Protein AF-A0A8U8B9Z5-F1 (afdb_monomer)

InterPro domains:
  IPR001190 SRCR domain [PF00530] (59-153)
  IPR001190 SRCR domain [PR00258] (55-71)
  IPR001190 SRCR domain [PR00258] (74-85)
  IPR001190 SRCR domain [PR00258] (89-99)
  IPR001190 SRCR domain [PR00258] (120-134)
  IPR001190 SRCR domain [PR00258] (143-155)
  IPR001190 SRCR domain [PS00420] (60-97)
  IPR001190 SRCR domain [PS50287] (55-155)
  IPR001190 SRCR domain [SM00202] (55-155)
  IPR036772 SRCR-like domain superfamily [G3DSA:3.10.250.10] (55-160)
  IPR036772 SRCR-like domain superfamily [SSF56487] (54-153)

pLDDT: mean 78.32, std 23.66, range [32.44, 98.88]

Sequence (169 aa):
MPTGCSPRDTHPRVHPTSPGIASCSQCCLGITPCTQCHPTPPGLTLGAQGLSGGLRLANGNGSCRGRVEVRLGGTWGTVCDDDWDFPDAQVVCRQLGCGTALAATVLGSFGYGSGPVLLDNVGCGGGEARLADCFHLGWGQHNCGHHEDAGVILTFNGSYQQMSPPREE

Foldseek 3Di:
DDDDDDDDDDDDDDDDDDPDDDDDPDDPDDDDDCPDDDDDDPPDCPDPPFAPWDWAAPQDPDGQWHFIWIDGRRDIAFEFQALFFQLLLLLSCQLSVFDHFPDKDWQCPSHFDDGAHFWYNFDHPNPDNHSVVTDTPGTRDDPDDRSGTIITHTHGPDPPPPCPDPDDD

Solvent-accessible surface area (backbone atoms only — not comparable to full-atom values): 10677 Å² total; per-residue (Å²): 135,82,80,88,84,84,86,89,81,90,89,76,93,80,82,88,90,79,98,70,87,83,79,83,87,72,85,79,84,80,93,73,83,90,85,73,86,79,81,77,80,95,80,78,88,70,67,101,75,73,80,76,67,42,78,51,57,41,74,33,98,56,87,40,25,17,22,40,33,42,31,57,90,89,44,62,18,32,28,36,31,51,72,52,36,59,40,42,27,36,14,48,20,59,59,70,63,30,52,46,56,76,38,48,38,49,63,14,75,40,52,63,72,88,58,53,58,37,42,17,51,42,51,42,90,45,78,48,78,39,67,88,71,32,50,50,73,39,83,56,41,71,91,76,58,45,64,29,23,18,26,35,38,40,38,74,59,71,69,94,80,78,77,77,74,83,80,85,129

Structure (mmCIF, N/CA/C/O backbone):
data_AF-A0A8U8B9Z5-F1
#
_entry.id   AF-A0A8U8B9Z5-F1
#
loop_
_atom_site.group_PDB
_atom_site.id
_atom_site.type_symbol
_atom_site.label_atom_id
_atom_site.label_alt_id
_atom_site.label_comp_id
_atom_site.label_asym_id
_atom_site.label_entity_id
_atom_site.label_seq_id
_atom_site.pdbx_PDB_ins_code
_atom_site.Cartn_x
_atom_site.Cartn_y
_atom_site.Cartn_z
_atom_site.occupancy
_atom_site.B_iso_or_equiv
_atom_site.auth_seq_id
_atom_site.auth_comp_id
_atom_site.auth_asym_id
_atom_site.auth_atom_id
_atom_site.pdbx_PDB_model_num
ATOM 1 N N . MET A 1 1 ? -19.454 42.926 -36.441 1.00 42.22 1 MET A N 1
ATOM 2 C CA . MET A 1 1 ? -20.814 42.464 -36.072 1.00 42.22 1 MET A CA 1
ATOM 3 C C . MET A 1 1 ? -21.106 41.248 -36.939 1.00 42.22 1 MET A C 1
ATOM 5 O O . MET A 1 1 ? -20.765 41.348 -38.112 1.00 42.22 1 MET A O 1
ATOM 9 N N . PRO A 1 2 ? -21.611 40.118 -36.412 1.00 42.94 2 PRO A N 1
ATOM 10 C CA . PRO A 1 2 ? -22.596 40.041 -35.327 1.00 42.94 2 PRO A CA 1
ATOM 11 C C . PRO A 1 2 ? -22.106 39.202 -34.108 1.00 42.94 2 PRO A C 1
ATOM 13 O O . PRO A 1 2 ? -21.219 38.368 -34.236 1.00 42.94 2 PRO A O 1
ATOM 16 N N . THR A 1 3 ? -22.396 39.671 -32.884 1.00 38.03 3 THR A N 1
ATOM 17 C CA . THR A 1 3 ? -23.283 39.035 -31.867 1.00 38.03 3 THR A CA 1
ATOM 18 C C . THR A 1 3 ? -22.730 37.704 -31.329 1.00 38.03 3 THR A C 1
ATOM 20 O O . THR A 1 3 ? -22.742 36.705 -32.028 1.00 38.03 3 THR A O 1
ATOM 23 N N . GLY A 1 4 ? -22.156 37.605 -30.129 1.00 37.06 4 GLY A N 1
ATOM 24 C CA . GLY A 1 4 ? -22.766 37.974 -28.855 1.00 37.06 4 GLY A CA 1
ATOM 25 C C . GLY A 1 4 ? -23.778 36.906 -28.431 1.00 37.06 4 GLY A C 1
ATOM 26 O O . GLY A 1 4 ? -24.864 36.889 -28.987 1.00 37.06 4 GLY A O 1
ATOM 27 N N . CYS A 1 5 ? -23.442 36.088 -27.428 1.00 32.44 5 CYS A N 1
ATOM 28 C CA . CYS A 1 5 ? -24.411 35.442 -26.538 1.00 32.44 5 CYS A CA 1
ATOM 29 C C . CYS A 1 5 ? -23.828 35.435 -25.116 1.00 32.44 5 CYS A C 1
ATOM 31 O O . CYS A 1 5 ? -22.938 34.655 -24.789 1.00 32.44 5 CYS A O 1
ATOM 33 N N . SER A 1 6 ? -24.316 36.376 -24.305 1.00 36.34 6 SER A N 1
ATOM 34 C CA . SER A 1 6 ? -24.294 36.329 -22.837 1.00 36.34 6 SER A CA 1
ATOM 35 C C . SER A 1 6 ? -25.570 35.580 -22.353 1.00 36.34 6 SER A C 1
ATOM 37 O O . SER A 1 6 ? -26.278 35.038 -23.201 1.00 36.34 6 SER A O 1
ATOM 39 N N . PRO A 1 7 ? -25.875 35.445 -21.047 1.00 54.34 7 PRO A N 1
ATOM 40 C CA . PRO A 1 7 ? -26.152 34.172 -20.387 1.00 54.34 7 PRO A CA 1
ATOM 41 C C . PRO A 1 7 ? -27.653 33.913 -20.133 1.00 54.34 7 PRO A C 1
ATOM 43 O O . PRO A 1 7 ? -28.459 34.837 -20.149 1.00 54.34 7 PRO A O 1
ATOM 46 N N . ARG A 1 8 ? -27.950 32.668 -19.718 1.00 48.19 8 ARG A N 1
ATOM 47 C CA . ARG A 1 8 ? -29.237 32.096 -19.251 1.00 48.19 8 ARG A CA 1
ATOM 48 C C . ARG A 1 8 ? -30.153 31.580 -20.364 1.00 48.19 8 ARG A C 1
ATOM 50 O O . ARG A 1 8 ? -30.743 32.359 -21.089 1.00 48.19 8 ARG A O 1
ATOM 57 N N . ASP A 1 9 ? -30.283 30.254 -20.440 1.00 39.06 9 ASP A N 1
ATOM 58 C CA . ASP A 1 9 ? -31.545 29.581 -20.113 1.00 39.06 9 ASP A CA 1
ATOM 59 C C . ASP A 1 9 ? -31.353 28.055 -19.970 1.00 39.06 9 ASP A C 1
ATOM 61 O O . ASP A 1 9 ? -30.924 27.351 -20.876 1.00 39.06 9 ASP A O 1
ATOM 65 N N . THR A 1 10 ? -31.601 27.597 -18.737 1.00 50.50 10 THR A N 1
ATOM 66 C CA . THR A 1 10 ? -32.225 26.327 -18.313 1.00 50.50 10 THR A CA 1
ATOM 67 C C . THR A 1 10 ? -31.948 25.020 -19.077 1.00 50.50 10 THR A C 1
ATOM 69 O O . THR A 1 10 ? -32.509 24.804 -20.144 1.00 50.50 10 THR A O 1
ATOM 72 N N . HIS A 1 11 ? -31.224 24.082 -18.438 1.00 38.69 11 HIS A N 1
ATOM 73 C CA . HIS A 1 11 ? -31.691 22.745 -17.974 1.00 38.69 11 HIS A CA 1
ATOM 74 C C . HIS A 1 11 ? -30.503 21.792 -17.678 1.00 38.69 11 HIS A C 1
ATOM 76 O O . HIS A 1 11 ? -29.452 21.951 -18.292 1.00 38.69 11 HIS A O 1
ATOM 82 N N . PRO A 1 12 ? -30.649 20.720 -16.864 1.00 38.72 12 PRO A N 1
ATOM 83 C CA . PRO A 1 12 ? -31.482 20.494 -15.680 1.00 38.72 12 PRO A CA 1
ATOM 84 C C . PRO A 1 12 ? -30.614 20.270 -14.412 1.00 38.72 12 PRO A C 1
ATOM 86 O O . PRO A 1 12 ? -29.407 20.048 -14.485 1.00 38.72 12 PRO A O 1
ATOM 89 N N . ARG A 1 13 ? -31.227 20.281 -13.218 1.00 47.28 13 ARG A N 1
ATOM 90 C CA . ARG A 1 13 ? -30.588 19.720 -12.012 1.00 47.28 13 ARG A CA 1
ATOM 91 C C . ARG A 1 13 ? -30.234 18.258 -12.282 1.00 47.28 13 ARG A C 1
ATOM 93 O O . ARG A 1 13 ? -31.142 17.454 -12.468 1.00 47.28 13 ARG A O 1
ATOM 100 N N . VAL A 1 14 ? -28.954 17.913 -12.205 1.00 48.09 14 VAL A N 1
ATOM 101 C CA . VAL A 1 14 ? -28.516 16.528 -12.018 1.00 48.09 14 VAL A CA 1
ATOM 102 C C . VAL A 1 14 ? -27.774 16.477 -10.689 1.00 48.09 14 VAL A C 1
ATOM 104 O O . VAL A 1 14 ? -26.653 16.959 -10.562 1.00 48.09 14 VAL A O 1
ATOM 107 N N . HIS A 1 15 ? -28.458 15.960 -9.673 1.00 35.91 15 HIS A N 1
ATOM 108 C CA . HIS A 1 15 ? -27.838 15.474 -8.444 1.00 35.91 15 HIS A CA 1
ATOM 109 C C . HIS A 1 15 ? -27.564 13.961 -8.584 1.00 35.91 15 HIS A C 1
ATOM 111 O O . HIS A 1 15 ? -28.106 13.326 -9.488 1.00 35.91 15 HIS A O 1
ATOM 117 N N . PRO A 1 16 ? -26.667 13.400 -7.759 1.00 53.66 16 PRO A N 1
ATOM 118 C CA . PRO A 1 16 ? -25.550 12.590 -8.231 1.00 53.66 16 PRO A CA 1
ATOM 119 C C . PRO A 1 16 ? -25.706 11.108 -7.887 1.00 53.66 16 PRO A C 1
ATOM 121 O O . PRO A 1 16 ? -26.022 10.794 -6.749 1.00 53.66 16 PRO A O 1
ATOM 124 N N . THR A 1 17 ? -25.361 10.201 -8.804 1.00 43.75 17 THR A N 1
ATOM 125 C CA . THR A 1 17 ? -25.003 8.808 -8.465 1.00 43.75 17 THR A CA 1
ATOM 126 C C . THR A 1 17 ? -24.185 8.162 -9.590 1.00 43.75 17 THR A C 1
ATOM 128 O O . THR A 1 17 ? -24.745 7.483 -10.448 1.00 43.75 17 THR A O 1
ATOM 131 N N . SER A 1 18 ? -22.867 8.381 -9.605 1.00 38.81 18 SER A N 1
ATOM 132 C CA . SER A 1 18 ? -21.848 7.359 -9.934 1.00 38.81 18 SER A CA 1
ATOM 133 C C . SER A 1 18 ? -20.479 8.006 -10.179 1.00 38.81 18 SER A C 1
ATOM 135 O O . SER A 1 18 ? -20.356 8.822 -11.092 1.00 38.81 18 SER A O 1
ATOM 137 N N . PRO A 1 19 ? -19.437 7.642 -9.411 1.00 44.84 19 PRO A N 1
ATOM 138 C CA . PRO A 1 19 ? -18.072 8.078 -9.659 1.00 44.84 19 PRO A CA 1
ATOM 139 C C . PRO A 1 19 ? -17.431 7.145 -10.693 1.00 44.84 19 PRO A C 1
ATOM 141 O O . PRO A 1 19 ? -16.818 6.138 -10.357 1.00 44.84 19 PRO A O 1
ATOM 144 N N . GLY A 1 20 ? -17.610 7.466 -11.971 1.00 41.44 20 GLY A N 1
ATOM 145 C CA . GLY A 1 20 ? -16.816 6.907 -13.061 1.00 41.44 20 GLY A CA 1
ATOM 146 C C . GLY A 1 20 ? -16.016 8.038 -13.681 1.00 41.44 20 GLY A C 1
ATOM 147 O O . GLY A 1 20 ? -16.574 8.863 -14.399 1.00 41.44 20 GLY A O 1
ATOM 148 N N . ILE A 1 21 ? -14.732 8.119 -13.346 1.00 49.38 21 ILE A N 1
ATOM 149 C CA . ILE A 1 21 ? -13.797 9.110 -13.880 1.00 49.38 21 ILE A CA 1
ATOM 150 C C . ILE A 1 21 ? -13.696 8.883 -15.393 1.00 49.38 21 ILE A C 1
ATOM 152 O O . ILE A 1 21 ? -13.144 7.882 -15.845 1.00 49.38 21 ILE A O 1
ATOM 156 N N . ALA A 1 22 ? -14.253 9.794 -16.189 1.00 40.97 22 ALA A N 1
ATOM 157 C CA . ALA A 1 22 ? -14.024 9.812 -17.625 1.00 40.97 22 ALA A CA 1
ATOM 158 C C . ALA A 1 22 ? -12.600 10.327 -17.879 1.00 40.97 22 ALA A C 1
ATOM 160 O O . ALA A 1 22 ? -12.338 11.521 -17.744 1.00 40.97 22 ALA A O 1
ATOM 161 N N . SER A 1 23 ? -11.673 9.435 -18.232 1.00 51.28 23 SER A N 1
ATOM 162 C CA . SER A 1 23 ? -10.394 9.843 -18.816 1.00 51.28 23 SER A CA 1
ATOM 163 C C . SER A 1 23 ? -10.606 10.110 -20.304 1.00 51.28 23 SER A C 1
ATOM 165 O O . SER A 1 23 ? -10.994 9.217 -21.057 1.00 51.28 23 SER A O 1
ATOM 167 N N . CYS A 1 24 ? -10.408 11.359 -20.718 1.00 45.03 24 CYS A N 1
ATOM 168 C CA . CYS A 1 24 ? -10.610 11.814 -22.089 1.00 45.03 24 CYS A CA 1
ATOM 169 C C . CYS A 1 24 ? -9.244 11.943 -22.775 1.00 45.03 24 CYS A C 1
ATOM 171 O O . CYS A 1 24 ? -8.708 13.042 -22.924 1.00 45.03 24 CYS A O 1
ATOM 173 N N . SER A 1 25 ? -8.644 10.815 -23.154 1.00 53.38 25 SER A N 1
ATOM 174 C CA . SER A 1 25 ? -7.406 10.839 -23.934 1.00 53.38 25 SER A CA 1
ATOM 175 C C . SER A 1 25 ? -7.732 10.992 -25.419 1.00 53.38 25 SER A C 1
ATOM 177 O O . SER A 1 25 ? -8.037 10.029 -26.114 1.00 53.38 25 SER A O 1
ATOM 179 N N . GLN A 1 26 ? -7.639 12.253 -25.851 1.00 47.72 26 GLN A N 1
ATOM 180 C CA . GLN A 1 26 ? -7.567 12.773 -27.221 1.00 47.72 26 GLN A CA 1
ATOM 181 C C . GLN A 1 26 ? -8.875 12.960 -28.007 1.00 47.72 26 GLN A C 1
ATOM 183 O O . GLN A 1 26 ? -9.352 12.100 -28.740 1.00 47.72 26 GLN A O 1
ATOM 188 N N . CYS A 1 27 ? -9.344 14.213 -27.989 1.00 49.00 27 CYS A N 1
ATOM 189 C CA . CYS A 1 27 ? -10.060 14.816 -29.108 1.00 49.00 27 CYS A CA 1
ATOM 190 C C . CYS A 1 27 ? -9.101 14.967 -30.303 1.00 49.00 27 CYS A C 1
ATOM 192 O O . CYS A 1 27 ? -8.109 15.695 -30.212 1.00 49.00 27 CYS A O 1
ATOM 194 N N . CYS A 1 28 ? -9.404 14.347 -31.443 1.00 43.44 28 CYS A N 1
ATOM 195 C CA . CYS A 1 28 ? -8.746 14.701 -32.698 1.00 43.44 28 CYS A CA 1
ATOM 196 C C . CYS A 1 28 ? -9.395 15.965 -33.286 1.00 43.44 28 CYS A C 1
ATOM 198 O O . CYS A 1 28 ? -10.578 15.982 -33.606 1.00 43.44 28 CYS A O 1
ATOM 200 N N . LEU A 1 29 ? -8.586 17.022 -33.374 1.00 49.69 29 LEU A N 1
ATOM 201 C CA . LEU A 1 29 ? -8.613 18.132 -34.332 1.00 49.69 29 LEU A CA 1
ATOM 202 C C . LEU A 1 29 ? -9.933 18.365 -35.096 1.00 49.69 29 LEU A C 1
ATOM 204 O O . LEU A 1 29 ? -10.116 17.883 -36.207 1.00 49.69 29 LEU A O 1
ATOM 208 N N . GLY A 1 30 ? -10.773 19.239 -34.537 1.00 51.25 30 GLY A N 1
ATOM 209 C CA . GLY A 1 30 ? -11.714 20.049 -35.307 1.00 51.25 30 GLY A CA 1
ATOM 210 C C . GLY A 1 30 ? -13.064 19.405 -35.654 1.00 51.25 30 GLY A C 1
ATOM 211 O O . GLY A 1 30 ? -13.168 18.483 -36.450 1.00 51.25 30 GLY A O 1
ATOM 212 N N . ILE A 1 31 ? -14.118 20.086 -35.196 1.00 52.84 31 ILE A N 1
ATOM 213 C CA . ILE A 1 31 ? -15.465 20.175 -35.796 1.00 52.84 31 ILE A CA 1
ATOM 214 C C . ILE A 1 31 ? -16.555 19.193 -35.290 1.00 52.84 31 ILE A C 1
ATOM 216 O O . ILE A 1 31 ? -17.719 19.427 -35.595 1.00 52.84 31 ILE A O 1
ATOM 220 N N . THR A 1 32 ? -16.299 18.214 -34.408 1.00 43.66 32 THR A N 1
ATOM 221 C CA . THR A 1 32 ? -17.404 17.367 -33.869 1.00 43.66 32 THR A CA 1
ATOM 222 C C . THR A 1 32 ? -17.429 17.317 -32.333 1.00 43.66 32 THR A C 1
ATOM 224 O O . THR A 1 32 ? -16.410 16.965 -31.741 1.00 43.66 32 THR A O 1
ATOM 227 N N . PRO A 1 33 ? -18.549 17.644 -31.649 1.00 49.41 33 PRO A N 1
ATOM 228 C CA . PRO A 1 33 ? -18.670 17.394 -30.214 1.00 49.41 33 PRO A CA 1
ATOM 229 C C . PRO A 1 33 ? -18.761 15.881 -29.965 1.00 49.41 33 PRO A C 1
ATOM 231 O O . PRO A 1 33 ? -19.543 15.195 -30.620 1.00 49.41 33 PRO A O 1
ATOM 234 N N . CYS A 1 34 ? -17.974 15.356 -29.020 1.00 54.25 34 CYS A N 1
ATOM 235 C CA . CYS A 1 34 ? -18.035 13.955 -28.595 1.00 54.25 34 CYS A CA 1
ATOM 236 C C . CYS A 1 34 ? -19.381 13.670 -27.908 1.00 54.25 34 CYS A C 1
ATOM 238 O O . CYS A 1 34 ? -19.496 13.761 -26.690 1.00 54.25 34 CYS A O 1
ATOM 240 N N . THR A 1 35 ? -20.419 13.354 -28.678 1.00 52.47 35 THR A N 1
ATOM 241 C CA . THR A 1 35 ? -21.741 12.970 -28.159 1.00 52.47 35 THR A CA 1
ATOM 242 C C . THR A 1 35 ? -21.927 11.460 -28.042 1.00 52.47 35 THR A C 1
ATOM 244 O O . THR A 1 35 ? -22.998 11.023 -27.626 1.00 52.47 35 THR A O 1
ATOM 247 N N . GLN A 1 36 ? -20.915 10.646 -28.367 1.00 49.75 36 GLN A N 1
ATOM 248 C CA . GLN A 1 36 ? -21.009 9.190 -28.249 1.00 49.75 36 GLN A CA 1
ATOM 249 C C . GLN A 1 36 ? -19.723 8.556 -27.712 1.00 49.75 36 GLN A C 1
ATOM 251 O O . GLN A 1 36 ? -18.667 8.609 -28.338 1.00 49.75 36 GLN A O 1
ATOM 256 N N . CYS A 1 37 ? -19.853 7.903 -26.557 1.00 44.22 37 CYS A N 1
ATOM 257 C CA . CYS A 1 37 ? -18.925 6.892 -26.070 1.00 44.22 37 CYS A CA 1
ATOM 258 C C . CYS A 1 37 ? -19.368 5.546 -26.658 1.00 44.22 37 CYS A C 1
ATOM 260 O O . CYS A 1 37 ? -20.500 5.122 -26.424 1.00 44.22 37 CYS A O 1
ATOM 262 N N . HIS A 1 38 ? -18.512 4.872 -27.424 1.00 43.44 38 HIS A N 1
ATOM 263 C CA . HIS A 1 38 ? -18.803 3.516 -27.890 1.00 43.44 38 HIS A CA 1
ATOM 264 C C . HIS A 1 38 ? -18.442 2.500 -26.793 1.00 43.44 38 HIS A C 1
ATOM 266 O O . HIS A 1 38 ? -17.345 2.588 -26.239 1.00 43.44 38 HIS A O 1
ATOM 272 N N . PRO A 1 39 ? -19.307 1.517 -26.481 1.00 46.31 39 PRO A N 1
ATOM 273 C CA . PRO A 1 39 ? -18.896 0.370 -25.686 1.00 46.31 39 PRO A CA 1
ATOM 274 C C . PRO A 1 39 ? -17.891 -0.474 -26.483 1.00 46.31 39 PRO A C 1
ATOM 276 O O . PRO A 1 39 ? -18.053 -0.697 -27.684 1.00 46.31 39 PRO A O 1
ATOM 279 N N . THR A 1 40 ? -16.843 -0.941 -25.809 1.00 51.94 40 THR A N 1
ATOM 280 C CA . THR A 1 40 ? -15.903 -1.934 -26.339 1.00 51.94 40 THR A CA 1
ATOM 281 C C . THR A 1 40 ? -16.644 -3.215 -26.761 1.00 51.94 40 THR A C 1
ATOM 283 O O . THR A 1 40 ? -17.639 -3.585 -26.132 1.00 51.94 40 THR A O 1
ATOM 286 N N . PRO A 1 41 ? -16.201 -3.910 -27.827 1.00 46.28 41 PRO A N 1
ATOM 287 C CA . PRO A 1 41 ? -16.873 -5.116 -28.302 1.00 46.28 41 PRO A CA 1
ATOM 288 C C . PRO A 1 41 ? -16.819 -6.237 -27.244 1.00 46.28 41 PRO A C 1
ATOM 290 O O . PRO A 1 41 ? -15.764 -6.459 -26.643 1.00 46.28 41 PRO A O 1
ATOM 293 N N . PRO A 1 42 ? -17.918 -6.982 -27.015 1.00 57.81 42 PRO A N 1
ATOM 294 C CA . PRO A 1 42 ? -17.916 -8.127 -26.116 1.00 57.81 42 PRO A CA 1
ATOM 295 C C . PRO A 1 42 ? -17.217 -9.296 -26.814 1.00 57.81 42 PRO A C 1
ATOM 297 O O . PRO A 1 42 ? -17.789 -9.962 -27.673 1.00 57.81 42 PRO A O 1
ATOM 300 N N . GLY A 1 43 ? -15.954 -9.530 -26.473 1.00 52.72 43 GLY A N 1
ATOM 301 C CA . GLY A 1 43 ? -15.169 -10.562 -27.138 1.00 52.72 43 GLY A CA 1
ATOM 302 C C . GLY A 1 43 ? -13.851 -10.843 -26.446 1.00 52.72 43 GLY A C 1
ATOM 303 O O . GLY A 1 43 ? -12.811 -10.518 -26.997 1.00 52.72 43 GLY A O 1
ATOM 304 N N . LEU A 1 44 ? -13.933 -11.403 -25.235 1.00 47.00 44 LEU A N 1
ATOM 305 C CA . LEU A 1 44 ? -13.070 -12.451 -24.666 1.00 47.00 44 LEU A CA 1
ATOM 306 C C . LEU A 1 44 ? -13.550 -12.701 -23.226 1.00 47.00 44 LEU A C 1
ATOM 308 O O . LEU A 1 44 ? -12.986 -12.213 -22.251 1.00 47.00 44 LEU A O 1
ATOM 312 N N . THR A 1 45 ? -14.645 -13.449 -23.082 1.00 45.84 45 THR A N 1
ATOM 313 C CA . THR A 1 45 ? -15.052 -14.020 -21.793 1.00 45.84 45 THR A CA 1
ATOM 314 C C . THR A 1 45 ? -14.117 -15.176 -21.446 1.00 45.84 45 THR A C 1
ATOM 316 O O . THR A 1 45 ? -14.448 -16.342 -21.656 1.00 45.84 45 THR A O 1
ATOM 319 N N . LEU A 1 46 ? -12.941 -14.852 -20.911 1.00 52.31 46 LEU A N 1
ATOM 320 C CA . LEU A 1 46 ? -12.293 -15.725 -19.939 1.00 52.31 46 LEU A CA 1
ATOM 321 C C . LEU A 1 46 ? -13.040 -15.484 -18.621 1.00 52.31 46 LEU A C 1
ATOM 323 O O . LEU A 1 46 ? -13.243 -14.333 -18.242 1.00 52.31 46 LEU A O 1
ATOM 327 N N . GLY A 1 47 ? -13.558 -16.544 -17.999 1.00 40.75 47 GLY A N 1
ATOM 328 C CA . GLY A 1 47 ? -14.495 -16.459 -16.878 1.00 40.75 47 GLY A CA 1
ATOM 329 C C . GLY A 1 47 ? -14.117 -15.405 -15.831 1.00 40.75 47 GLY A C 1
ATOM 330 O O . GLY A 1 47 ? -12.956 -15.269 -15.453 1.00 40.75 47 GLY A O 1
ATOM 331 N N . ALA A 1 48 ? -15.123 -14.680 -15.340 1.00 49.88 48 ALA A N 1
ATOM 332 C CA . ALA A 1 48 ? -15.039 -13.675 -14.280 1.00 49.88 48 ALA A CA 1
ATOM 333 C C . ALA A 1 48 ? -14.702 -14.267 -12.888 1.00 49.88 48 ALA A C 1
ATOM 335 O O . ALA A 1 48 ? -15.271 -13.880 -11.871 1.00 49.88 48 ALA A O 1
ATOM 336 N N . GLN A 1 49 ? -13.764 -15.212 -12.842 1.00 51.19 49 GLN A N 1
ATOM 337 C CA . GLN A 1 49 ? -13.087 -15.722 -11.659 1.00 51.19 49 GLN A CA 1
ATOM 338 C C . GLN A 1 49 ? -11.613 -15.931 -12.036 1.00 51.19 49 GLN A C 1
ATOM 340 O O . GLN A 1 49 ? -11.251 -16.991 -12.537 1.00 51.19 49 GLN A O 1
ATOM 345 N N . GLY A 1 50 ? -10.754 -14.917 -11.859 1.00 49.91 50 GLY A N 1
ATOM 346 C CA . GLY A 1 50 ? -9.334 -15.116 -12.186 1.00 49.91 50 GLY A CA 1
ATOM 347 C C . GLY A 1 50 ? -8.337 -13.964 -12.045 1.00 49.91 50 GLY A C 1
ATOM 348 O O . GLY A 1 50 ? -7.150 -14.254 -12.007 1.00 49.91 50 GLY A O 1
ATOM 349 N N . LEU A 1 51 ? -8.751 -12.695 -11.928 1.00 53.47 51 LEU A N 1
ATOM 350 C CA . LEU A 1 51 ? -7.823 -11.555 -11.750 1.00 53.47 51 LEU A CA 1
ATOM 351 C C . LEU A 1 51 ? -8.303 -10.546 -10.693 1.00 53.47 51 LEU A C 1
ATOM 353 O O . LEU A 1 51 ? -8.004 -9.357 -10.753 1.00 53.47 51 LEU A O 1
ATOM 357 N N . SER A 1 52 ? -9.069 -11.003 -9.704 1.00 55.34 52 SER A N 1
ATOM 358 C CA . SER A 1 52 ? -9.333 -10.201 -8.510 1.00 55.34 52 SER A CA 1
ATOM 359 C C . SER A 1 52 ? -8.049 -10.173 -7.684 1.00 55.34 52 SER A C 1
ATOM 361 O O . SER A 1 52 ? -7.786 -11.115 -6.935 1.00 55.34 52 SER A O 1
ATOM 363 N N . GLY A 1 53 ? -7.225 -9.140 -7.875 1.00 70.12 53 GLY A N 1
ATOM 364 C CA . GLY A 1 53 ? -6.052 -8.892 -7.041 1.00 70.12 53 GLY A CA 1
ATOM 365 C C . GLY A 1 53 ? -6.466 -8.900 -5.571 1.00 70.12 53 GLY A C 1
ATOM 366 O O . GLY A 1 53 ? -7.255 -8.061 -5.137 1.00 70.12 53 GLY A O 1
ATOM 367 N N . GLY A 1 54 ? -6.025 -9.919 -4.838 1.00 92.19 54 GLY A N 1
ATOM 368 C CA . GLY A 1 54 ? -6.326 -10.080 -3.418 1.00 92.19 54 GLY A CA 1
ATOM 369 C C . GLY A 1 54 ? -5.390 -9.224 -2.577 1.00 92.19 54 GLY A C 1
ATOM 370 O O . GLY A 1 54 ? -4.261 -8.982 -2.990 1.00 92.19 54 GLY A O 1
ATOM 371 N N . LEU A 1 55 ? -5.846 -8.802 -1.401 1.00 96.62 55 LEU A N 1
ATOM 372 C CA . LEU A 1 55 ? -5.041 -8.106 -0.400 1.00 96.62 55 LEU A CA 1
ATOM 373 C C . LEU A 1 55 ? -5.285 -8.777 0.952 1.00 96.62 55 LEU A C 1
ATOM 375 O O . LEU A 1 55 ? -6.436 -9.057 1.296 1.00 96.62 55 LEU A O 1
ATOM 379 N N . ARG A 1 56 ? -4.221 -9.054 1.708 1.00 97.06 56 ARG A N 1
ATOM 380 C CA . ARG A 1 56 ? -4.314 -9.557 3.084 1.00 97.06 56 ARG A CA 1
ATOM 381 C C . ARG A 1 56 ? -3.194 -8.998 3.950 1.00 97.06 56 ARG A C 1
ATOM 383 O O . ARG A 1 56 ? -2.167 -8.568 3.433 1.00 97.06 56 ARG A O 1
ATOM 390 N N . LEU A 1 57 ? -3.392 -9.077 5.264 1.00 98.00 57 LEU A N 1
ATOM 391 C CA . LEU A 1 57 ? -2.356 -8.800 6.253 1.00 98.00 57 LEU A CA 1
ATOM 392 C C . LEU A 1 57 ? -1.892 -10.107 6.893 1.00 98.00 57 LEU A C 1
ATOM 394 O O . LEU A 1 57 ? -2.715 -10.910 7.336 1.00 98.00 57 LEU A O 1
ATOM 398 N N . ALA A 1 58 ? -0.581 -10.320 6.928 1.00 97.88 58 ALA A N 1
ATOM 399 C CA . ALA A 1 58 ? 0.042 -11.495 7.526 1.00 97.88 58 ALA A CA 1
ATOM 400 C C . ALA A 1 58 ? 0.814 -11.130 8.802 1.00 97.88 58 ALA A C 1
ATOM 402 O O . ALA A 1 58 ? 1.297 -10.008 8.955 1.00 97.88 58 ALA A O 1
ATOM 403 N N . ASN A 1 59 ? 0.948 -12.096 9.716 1.00 95.81 59 ASN A N 1
ATOM 404 C CA . ASN A 1 59 ? 1.761 -12.000 10.937 1.00 95.81 59 ASN A CA 1
ATOM 405 C C . ASN A 1 59 ? 1.434 -10.808 11.862 1.00 95.81 59 ASN A C 1
ATOM 407 O O . ASN A 1 59 ? 2.259 -10.378 12.669 1.00 95.81 59 ASN A O 1
ATOM 411 N N . GLY A 1 60 ? 0.216 -10.278 11.775 1.00 91.00 60 GLY A N 1
ATOM 412 C CA . GLY A 1 60 ? -0.310 -9.319 12.733 1.00 91.00 60 GLY A CA 1
ATOM 413 C C . GLY A 1 60 ? -1.040 -9.988 13.890 1.00 91.00 60 GLY A C 1
ATOM 414 O O . GLY A 1 60 ? -1.605 -11.071 13.761 1.00 91.00 60 GLY A O 1
ATOM 415 N N . ASN A 1 61 ? -1.080 -9.297 15.028 1.00 87.25 61 ASN A N 1
ATOM 416 C CA . ASN A 1 61 ? -1.979 -9.666 16.122 1.00 87.25 61 ASN A CA 1
ATOM 417 C C . ASN A 1 61 ? -3.376 -9.077 15.847 1.00 87.25 61 ASN A C 1
ATOM 419 O O . ASN A 1 61 ? -3.679 -7.985 16.328 1.00 87.25 61 ASN A O 1
ATOM 423 N N . GLY A 1 62 ? -4.168 -9.749 15.006 1.00 85.38 62 GLY A N 1
ATOM 424 C CA . GLY A 1 62 ? -5.503 -9.321 14.560 1.00 85.38 62 GLY A CA 1
ATOM 425 C C . GLY A 1 62 ? -5.594 -9.028 13.055 1.00 85.38 62 GLY A C 1
ATOM 426 O O . GLY A 1 62 ? -4.605 -9.125 12.337 1.00 85.38 62 GLY A O 1
ATOM 427 N N . SER A 1 63 ? -6.790 -8.675 12.568 1.00 88.56 63 SER A N 1
ATOM 428 C CA . SER A 1 63 ? -7.081 -8.521 11.129 1.00 88.56 63 SER A CA 1
ATOM 429 C C . SER A 1 63 ? -6.681 -7.176 10.504 1.00 88.56 63 SER A C 1
ATOM 431 O O . SER A 1 63 ? -6.587 -7.097 9.285 1.00 88.56 63 SER A O 1
ATOM 433 N N . CYS A 1 64 ? -6.434 -6.133 11.306 1.00 96.38 64 CYS A N 1
ATOM 434 C CA . CYS A 1 64 ? -6.149 -4.765 10.840 1.00 96.38 64 CYS A CA 1
ATOM 435 C C . CYS A 1 64 ? -4.705 -4.314 11.134 1.00 96.38 64 CYS A C 1
ATOM 437 O O . CYS A 1 64 ? -4.422 -3.133 11.321 1.00 96.38 64 CYS A O 1
ATOM 439 N N . ARG A 1 65 ? -3.771 -5.263 11.207 1.00 97.19 65 ARG A N 1
ATOM 440 C CA . ARG A 1 65 ? -2.335 -5.018 11.380 1.00 97.19 65 ARG A CA 1
ATOM 441 C C . ARG A 1 65 ? -1.565 -6.153 10.714 1.00 97.19 65 ARG A C 1
ATOM 443 O O . ARG A 1 65 ? -2.024 -7.286 10.796 1.00 97.19 65 ARG A O 1
ATOM 450 N N . GLY A 1 66 ? -0.409 -5.888 10.113 1.00 98.44 66 GLY A N 1
ATOM 451 C CA . GLY A 1 66 ? 0.464 -6.946 9.594 1.00 98.44 66 GLY A CA 1
ATOM 452 C C . GLY A 1 66 ? 1.277 -6.543 8.368 1.00 98.44 66 GLY A C 1
ATOM 453 O O . GLY A 1 66 ? 1.154 -5.423 7.874 1.00 98.44 66 GLY A O 1
ATOM 454 N N . ARG A 1 67 ? 2.089 -7.486 7.876 1.00 98.69 67 ARG A N 1
ATOM 455 C CA . ARG A 1 67 ? 2.780 -7.393 6.581 1.00 98.69 67 ARG A CA 1
ATOM 456 C C . ARG A 1 67 ? 1.746 -7.381 5.464 1.00 98.69 67 ARG A C 1
ATOM 458 O O . ARG A 1 67 ? 0.813 -8.187 5.500 1.00 98.69 67 ARG A O 1
ATOM 465 N N . VAL A 1 68 ? 1.917 -6.497 4.490 1.00 98.62 68 VAL A N 1
ATOM 466 C CA . VAL A 1 68 ? 1.020 -6.398 3.340 1.00 98.62 68 VAL A CA 1
ATOM 467 C C . VAL A 1 68 ? 1.389 -7.467 2.318 1.00 98.62 68 VAL A C 1
ATOM 469 O O . VAL A 1 68 ? 2.535 -7.571 1.890 1.00 98.62 68 VAL A O 1
ATOM 472 N N . GLU A 1 69 ? 0.402 -8.265 1.915 1.00 98.56 69 GLU A N 1
ATOM 473 C CA . GLU A 1 69 ? 0.557 -9.235 0.834 1.00 98.56 69 GLU A CA 1
ATOM 474 C C . GLU A 1 69 ? -0.541 -9.046 -0.213 1.00 98.56 69 GLU A C 1
ATOM 476 O O . GLU A 1 69 ? -1.728 -8.928 0.116 1.00 98.56 69 GLU A O 1
ATOM 481 N N . VAL A 1 70 ? -0.141 -9.062 -1.484 1.00 97.88 70 VAL A N 1
ATOM 482 C CA . VAL A 1 70 ? -1.030 -8.967 -2.647 1.00 97.88 70 VAL A CA 1
ATOM 483 C C . VAL A 1 70 ? -1.058 -10.284 -3.415 1.00 97.88 70 VAL A C 1
ATOM 485 O O . VAL A 1 70 ? -0.121 -11.082 -3.348 1.00 97.88 70 VAL A O 1
ATOM 488 N N . ARG A 1 71 ? -2.153 -10.544 -4.137 1.00 95.94 71 ARG A N 1
ATOM 489 C CA . ARG A 1 71 ? -2.323 -11.776 -4.918 1.00 95.94 71 ARG A CA 1
ATOM 490 C C . ARG A 1 71 ? -2.348 -11.501 -6.416 1.00 95.94 71 ARG A C 1
ATOM 492 O O . ARG A 1 71 ? -3.273 -10.849 -6.891 1.00 95.94 71 ARG A O 1
ATOM 499 N N . LEU A 1 72 ? -1.418 -12.100 -7.159 1.00 93.56 72 LEU A N 1
ATOM 500 C CA . LEU A 1 72 ? -1.362 -12.067 -8.623 1.00 93.56 72 LEU A CA 1
ATOM 501 C C . LEU A 1 72 ? -1.366 -13.495 -9.177 1.00 93.56 72 LEU A C 1
ATOM 503 O O . LEU A 1 72 ? -0.588 -14.338 -8.738 1.00 93.56 72 LEU A O 1
ATOM 507 N N . GLY A 1 73 ? -2.259 -13.792 -10.126 1.00 90.44 73 GLY A N 1
ATOM 508 C CA . GLY A 1 73 ? -2.272 -15.093 -10.814 1.00 90.44 73 GLY A CA 1
ATOM 509 C C . GLY A 1 73 ? -2.427 -16.308 -9.888 1.00 90.44 73 GLY A C 1
ATOM 510 O O . GLY A 1 73 ? -1.980 -17.399 -10.213 1.00 90.44 73 GLY A O 1
ATOM 511 N N . GLY A 1 74 ? -3.029 -16.123 -8.712 1.00 91.25 74 GLY A N 1
ATOM 512 C CA . GLY A 1 74 ? -3.193 -17.181 -7.717 1.00 91.25 74 GLY A CA 1
ATOM 513 C C . GLY A 1 74 ? -2.127 -17.216 -6.616 1.00 91.25 74 GLY A C 1
ATOM 514 O O . GLY A 1 74 ? -2.390 -17.798 -5.558 1.00 91.25 74 GLY A O 1
ATOM 515 N N . THR A 1 75 ? -1.001 -16.537 -6.821 1.00 94.88 75 THR A N 1
ATOM 516 C CA . THR A 1 75 ? 0.166 -16.511 -5.932 1.00 94.88 75 THR A CA 1
ATOM 517 C C . THR A 1 75 ? 0.129 -15.290 -5.022 1.00 94.88 75 THR A C 1
ATOM 519 O O . THR A 1 75 ? -0.172 -14.190 -5.478 1.00 94.88 75 THR A O 1
ATOM 522 N N . TRP A 1 76 ? 0.423 -15.490 -3.737 1.00 97.69 76 TRP A N 1
ATOM 523 C CA . TRP A 1 76 ? 0.620 -14.403 -2.776 1.00 97.69 76 TRP A CA 1
ATOM 524 C C . TRP A 1 76 ? 2.079 -13.965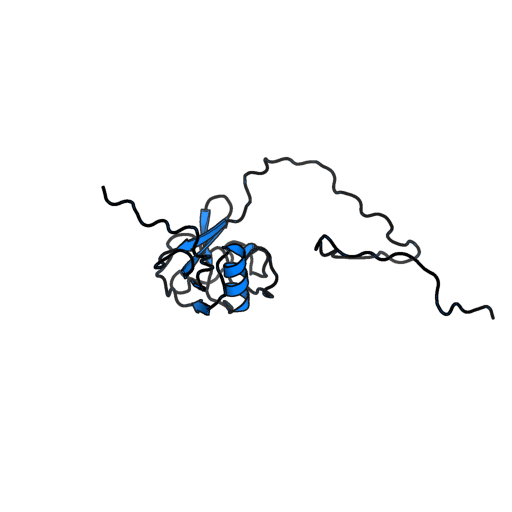 -2.774 1.00 97.69 76 TRP A C 1
ATOM 526 O O . TRP A 1 76 ? 2.969 -14.814 -2.800 1.00 97.69 76 TRP A O 1
ATOM 536 N N . GLY A 1 77 ? 2.303 -12.662 -2.700 1.00 98.19 77 GLY A N 1
ATOM 537 C CA . GLY A 1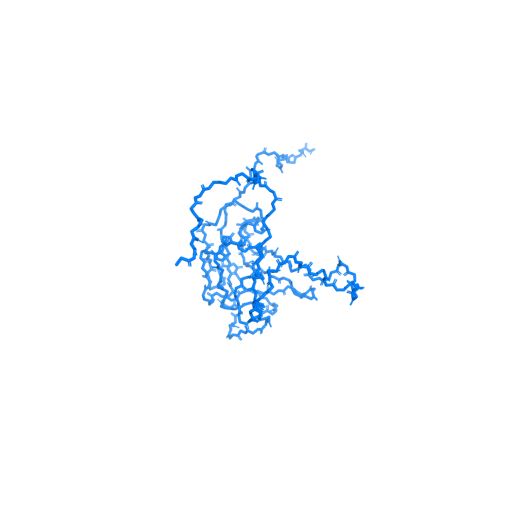 77 ? 3.627 -12.075 -2.560 1.00 98.19 77 GLY A CA 1
ATOM 538 C C . GLY A 1 77 ? 3.586 -10.773 -1.775 1.00 98.19 77 GLY A C 1
ATOM 539 O O . GLY A 1 77 ? 2.506 -10.258 -1.476 1.00 98.19 77 GLY A O 1
ATOM 540 N N . THR A 1 78 ? 4.761 -10.286 -1.402 1.00 98.75 78 THR A N 1
ATOM 541 C CA . THR A 1 78 ? 4.930 -9.121 -0.529 1.00 98.75 78 THR A CA 1
ATOM 542 C C . THR A 1 78 ? 5.048 -7.826 -1.328 1.00 98.75 78 THR A C 1
ATOM 544 O O . THR A 1 78 ? 5.048 -7.832 -2.562 1.00 98.75 78 THR A O 1
ATOM 547 N N . VAL A 1 79 ? 5.082 -6.711 -0.609 1.00 98.81 79 VAL A N 1
ATOM 548 C CA . VAL A 1 79 ? 5.279 -5.359 -1.139 1.00 98.81 79 VAL A CA 1
ATOM 549 C C . VAL A 1 79 ? 6.579 -4.833 -0.540 1.00 98.81 79 VAL A C 1
ATOM 551 O O . VAL A 1 79 ? 6.777 -5.020 0.661 1.00 98.81 79 VAL A O 1
ATOM 554 N N . CYS A 1 80 ? 7.456 -4.244 -1.349 1.00 98.81 80 CYS A N 1
ATOM 555 C CA . CYS A 1 80 ? 8.658 -3.581 -0.847 1.00 98.81 80 CYS A CA 1
ATOM 556 C C . CYS A 1 80 ? 8.313 -2.263 -0.137 1.00 98.81 80 CYS A C 1
ATOM 558 O O . CYS A 1 80 ? 7.280 -1.656 -0.422 1.00 98.81 80 CYS A O 1
ATOM 560 N N . ASP A 1 81 ? 9.152 -1.852 0.810 1.00 98.62 81 ASP A N 1
ATOM 561 C CA . ASP A 1 81 ? 9.005 -0.624 1.578 1.00 98.62 81 ASP A CA 1
ATOM 562 C C . ASP A 1 81 ? 9.639 0.628 0.943 1.00 98.62 81 ASP A C 1
ATOM 564 O O . ASP A 1 81 ? 9.468 1.726 1.481 1.00 98.62 81 ASP A O 1
ATOM 568 N N . ASP A 1 82 ? 10.288 0.496 -0.217 1.00 98.62 82 ASP A N 1
ATOM 569 C CA . ASP A 1 82 ? 10.744 1.630 -1.019 1.00 98.62 82 ASP A CA 1
ATOM 570 C C . ASP A 1 82 ? 9.540 2.489 -1.452 1.00 98.62 82 ASP A C 1
ATOM 572 O O . ASP A 1 82 ? 8.561 2.003 -2.023 1.00 98.62 82 ASP A O 1
ATOM 576 N N . ASP A 1 83 ? 9.611 3.785 -1.130 1.00 98.31 83 ASP A N 1
ATOM 577 C CA . ASP A 1 83 ? 8.535 4.786 -1.240 1.00 98.31 83 ASP A CA 1
ATOM 578 C C . ASP A 1 83 ? 7.236 4.473 -0.460 1.00 98.31 83 ASP A C 1
ATOM 580 O O . ASP A 1 83 ? 6.288 5.251 -0.530 1.00 98.31 83 ASP A O 1
ATOM 584 N N . TRP A 1 84 ? 7.208 3.413 0.358 1.00 98.75 84 TRP A N 1
ATOM 585 C CA . TRP A 1 84 ? 6.019 2.998 1.105 1.00 98.75 84 TRP A CA 1
ATOM 586 C C . TRP A 1 84 ? 5.613 4.003 2.183 1.00 98.75 84 TRP A C 1
ATOM 588 O O . TRP A 1 84 ? 6.315 4.201 3.186 1.00 98.75 84 TRP A O 1
ATOM 598 N N . ASP A 1 85 ? 4.432 4.599 2.026 1.00 98.44 85 ASP A N 1
ATOM 599 C CA . ASP A 1 85 ? 4.021 5.737 2.834 1.00 98.44 85 ASP A CA 1
ATOM 600 C C . ASP A 1 85 ? 2.563 5.693 3.336 1.00 98.44 85 ASP A C 1
ATOM 602 O O . ASP A 1 85 ? 1.839 4.690 3.310 1.00 98.44 85 ASP A O 1
ATOM 606 N N . PHE A 1 86 ? 2.145 6.801 3.952 1.00 98.25 86 PHE A N 1
ATOM 607 C CA . PHE A 1 86 ? 0.842 6.898 4.600 1.00 98.25 86 PHE A CA 1
ATOM 608 C C . PHE A 1 86 ? -0.344 6.838 3.614 1.00 98.25 86 PHE A C 1
ATOM 610 O O . PHE A 1 86 ? -1.300 6.116 3.921 1.00 98.25 86 PHE A O 1
ATOM 617 N N . PRO A 1 87 ? -0.344 7.553 2.469 1.00 98.56 87 PRO A N 1
ATOM 618 C CA . PRO A 1 87 ? -1.278 7.314 1.366 1.00 98.56 87 PRO A CA 1
ATOM 619 C C . PRO A 1 87 ? -1.454 5.840 0.980 1.00 98.56 87 PRO A C 1
ATOM 621 O O . PRO A 1 87 ? -2.599 5.388 0.851 1.00 98.56 87 PRO A O 1
ATOM 624 N N . ASP A 1 88 ? -0.374 5.066 0.882 1.00 98.69 88 ASP A N 1
ATOM 625 C CA . ASP A 1 88 ? -0.468 3.638 0.551 1.00 98.69 88 ASP A CA 1
ATOM 626 C C . ASP A 1 88 ? -1.203 2.855 1.643 1.00 98.69 88 ASP A C 1
ATOM 628 O O . ASP A 1 88 ? -2.149 2.095 1.387 1.00 98.69 88 ASP A O 1
ATOM 632 N N . ALA A 1 89 ? -0.842 3.112 2.904 1.00 98.44 89 ALA A N 1
ATOM 633 C CA . ALA A 1 89 ? -1.505 2.511 4.054 1.00 98.44 89 ALA A CA 1
ATOM 634 C C . ALA A 1 89 ? -3.002 2.871 4.127 1.00 98.44 89 ALA A C 1
ATOM 636 O O . ALA A 1 89 ? -3.814 2.050 4.571 1.00 98.44 89 ALA A O 1
ATOM 637 N N . GLN A 1 90 ? -3.406 4.065 3.675 1.00 97.94 90 GLN A N 1
ATOM 638 C CA . GLN A 1 90 ? -4.820 4.452 3.589 1.00 97.94 90 GLN A CA 1
ATOM 639 C C . GLN A 1 90 ? -5.585 3.631 2.551 1.00 97.94 90 GLN A C 1
ATOM 641 O O . GLN A 1 90 ? -6.710 3.198 2.827 1.00 97.94 90 GLN A O 1
ATOM 646 N N . VAL A 1 91 ? -4.986 3.385 1.384 1.00 98.31 91 VAL A N 1
ATOM 647 C CA . VAL A 1 91 ? -5.587 2.531 0.350 1.00 98.31 91 VAL A CA 1
ATOM 648 C C . VAL A 1 91 ? -5.755 1.107 0.876 1.00 98.31 91 VAL A C 1
ATOM 650 O O . VAL A 1 91 ? -6.857 0.559 0.789 1.00 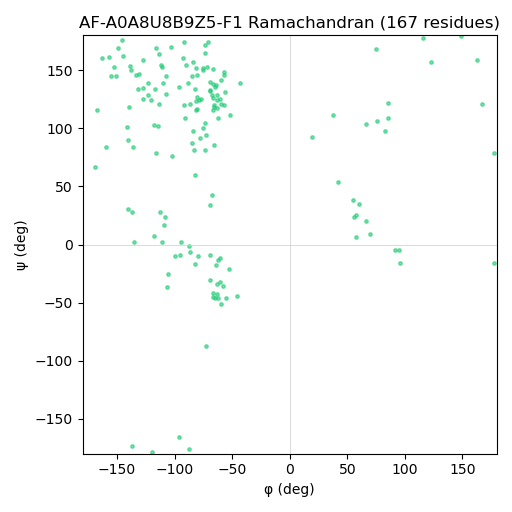98.31 91 VAL A O 1
ATOM 653 N N . VAL A 1 92 ? -4.724 0.545 1.520 1.00 98.12 92 VAL A N 1
ATOM 654 C CA . VAL A 1 92 ? -4.797 -0.765 2.197 1.00 98.12 92 VAL A CA 1
ATOM 655 C C . VAL A 1 92 ? -5.934 -0.794 3.218 1.00 98.12 92 VAL A C 1
ATOM 657 O O . VAL A 1 92 ? -6.732 -1.733 3.243 1.00 98.12 92 VAL A O 1
ATOM 660 N N . CYS A 1 93 ? -6.046 0.251 4.038 1.00 96.62 93 CYS A N 1
ATOM 661 C CA . CYS A 1 93 ? -7.068 0.351 5.072 1.00 96.62 93 CYS A CA 1
ATOM 662 C C . CYS A 1 93 ? -8.486 0.289 4.503 1.00 96.62 93 CYS A C 1
ATOM 664 O O . CYS A 1 93 ? -9.291 -0.546 4.929 1.00 96.62 93 CYS A O 1
ATOM 666 N N . ARG A 1 94 ? -8.761 1.126 3.497 1.00 95.56 94 ARG A N 1
ATOM 667 C CA . ARG A 1 94 ? -10.058 1.181 2.817 1.00 95.56 94 ARG A CA 1
ATOM 668 C C . ARG A 1 94 ? -10.364 -0.129 2.100 1.00 95.56 94 ARG A C 1
ATOM 670 O O . ARG A 1 94 ? -11.489 -0.614 2.194 1.00 95.56 94 ARG A O 1
ATOM 677 N N . GLN A 1 95 ? -9.377 -0.714 1.420 1.00 96.19 95 GLN A N 1
ATOM 678 C CA . GLN A 1 95 ? -9.551 -1.965 0.685 1.00 96.19 95 GLN A CA 1
ATOM 679 C C . GLN A 1 95 ? -9.903 -3.139 1.615 1.00 96.19 95 GLN A C 1
ATOM 681 O O . GLN A 1 95 ? -10.684 -4.007 1.228 1.00 96.19 95 GLN A O 1
ATOM 686 N N . LEU A 1 96 ? -9.368 -3.161 2.840 1.00 94.81 96 LEU A N 1
ATOM 687 C CA . LEU A 1 96 ? -9.656 -4.194 3.844 1.00 94.81 96 LEU A CA 1
ATOM 688 C C . LEU A 1 96 ? -10.900 -3.907 4.699 1.00 94.81 96 LEU A C 1
ATOM 690 O O . LEU A 1 96 ? -11.290 -4.755 5.499 1.00 94.81 96 LEU A O 1
ATOM 694 N N . GLY A 1 97 ? -11.516 -2.728 4.568 1.00 94.38 97 GLY A N 1
ATOM 695 C CA . GLY A 1 97 ? -12.629 -2.316 5.429 1.00 94.38 97 GLY A CA 1
ATOM 696 C C . GLY A 1 97 ? -12.229 -2.112 6.896 1.00 94.38 97 GLY A C 1
ATOM 697 O O . GLY A 1 97 ? -13.083 -2.146 7.784 1.00 94.38 97 GLY A O 1
ATOM 698 N N . CYS A 1 98 ? -10.938 -1.906 7.160 1.00 93.88 98 CYS A N 1
ATOM 699 C CA . CYS A 1 98 ? -10.455 -1.446 8.457 1.00 93.88 98 CYS A CA 1
ATOM 700 C C . CYS A 1 98 ? -10.795 0.046 8.635 1.00 93.88 98 CYS A C 1
ATOM 702 O O . CYS A 1 98 ? -11.317 0.686 7.726 1.00 93.88 98 CYS A O 1
ATOM 704 N N . GLY A 1 99 ? -10.573 0.599 9.828 1.00 93.81 99 GLY A N 1
ATOM 705 C CA . GLY A 1 99 ? -10.993 1.967 10.139 1.00 93.81 99 GLY A CA 1
ATOM 706 C C . GLY A 1 99 ? -10.131 3.010 9.435 1.00 93.81 99 GLY A C 1
ATOM 707 O O . GLY A 1 99 ? -10.452 3.501 8.360 1.00 93.81 99 GLY A O 1
ATOM 708 N N . THR A 1 100 ? -9.032 3.376 10.076 1.00 94.38 100 THR A N 1
ATOM 709 C CA . THR A 1 100 ? -8.099 4.414 9.640 1.00 94.38 100 THR A CA 1
ATOM 710 C C . THR A 1 100 ? -6.677 3.878 9.687 1.00 94.38 100 THR A C 1
ATOM 712 O O . THR A 1 100 ? -6.336 3.070 10.555 1.00 94.38 100 THR A O 1
ATOM 715 N N . ALA A 1 101 ? -5.830 4.335 8.766 1.00 96.44 101 ALA A N 1
ATOM 716 C CA . ALA A 1 101 ? -4.405 4.044 8.819 1.00 96.44 101 ALA A CA 1
ATOM 717 C C . ALA A 1 101 ? -3.758 4.773 10.002 1.00 96.44 101 ALA A C 1
ATOM 719 O O . ALA A 1 101 ? -4.000 5.960 10.215 1.00 96.44 101 ALA A O 1
ATOM 720 N N . LEU A 1 102 ? -2.951 4.047 10.775 1.00 97.12 102 LEU A N 1
ATOM 721 C CA . LEU A 1 102 ? -2.146 4.594 11.868 1.00 97.12 102 LEU A CA 1
ATOM 722 C C . LEU A 1 102 ? -0.667 4.652 11.492 1.00 97.12 102 LEU A C 1
ATOM 724 O O . LEU A 1 102 ? 0.018 5.587 11.892 1.00 97.12 102 LEU A O 1
ATOM 728 N N . ALA A 1 103 ? -0.180 3.663 10.739 1.00 97.81 103 ALA A N 1
ATOM 729 C CA . ALA A 1 103 ? 1.201 3.624 10.279 1.00 97.81 103 ALA A CA 1
ATOM 730 C C . ALA A 1 103 ? 1.363 2.796 9.000 1.00 97.81 103 ALA A C 1
ATOM 732 O O . ALA A 1 103 ? 0.734 1.743 8.854 1.00 97.81 103 ALA A O 1
ATOM 733 N N . ALA A 1 104 ? 2.278 3.255 8.150 1.00 98.50 104 ALA A N 1
ATOM 734 C CA . ALA A 1 104 ? 2.996 2.463 7.163 1.00 98.50 104 ALA A CA 1
ATOM 735 C C . ALA A 1 104 ? 4.294 1.982 7.829 1.00 98.50 104 ALA A C 1
ATOM 737 O O . ALA A 1 104 ? 5.055 2.793 8.354 1.00 98.50 104 ALA A O 1
ATOM 738 N N . THR A 1 105 ? 4.499 0.670 7.926 1.00 98.50 105 THR A N 1
ATOM 739 C CA . THR A 1 105 ? 5.677 0.089 8.586 1.00 98.50 105 THR A CA 1
ATOM 740 C C . THR A 1 105 ? 6.630 -0.490 7.560 1.00 98.50 105 THR A C 1
ATOM 742 O O . THR A 1 105 ? 6.180 -1.102 6.596 1.00 98.50 105 THR A O 1
ATOM 745 N N . VAL A 1 106 ? 7.920 -0.379 7.841 1.00 98.56 106 VAL A N 1
ATOM 746 C CA . VAL A 1 106 ? 9.020 -0.763 6.952 1.00 98.56 106 VAL A CA 1
ATOM 747 C C . VAL A 1 106 ? 9.889 -1.847 7.606 1.00 98.56 106 VAL A C 1
ATOM 749 O O . VAL A 1 106 ? 9.608 -2.289 8.730 1.00 98.56 106 VAL A O 1
ATOM 752 N N . LEU A 1 107 ? 10.947 -2.265 6.925 1.00 97.69 107 LEU A N 1
ATOM 753 C CA . LEU A 1 107 ? 12.015 -3.152 7.375 1.00 97.69 107 LEU A CA 1
ATOM 754 C C . LEU A 1 107 ? 11.518 -4.500 7.911 1.00 97.69 107 LEU A C 1
ATOM 756 O O . LEU A 1 107 ? 11.991 -4.993 8.941 1.00 97.69 107 LEU A O 1
ATOM 760 N N . GLY A 1 108 ? 10.491 -5.071 7.274 1.00 96.50 108 GLY A N 1
ATOM 761 C CA . GLY A 1 108 ? 9.951 -6.368 7.669 1.00 96.50 108 GLY A CA 1
ATOM 762 C C . GLY A 1 108 ? 9.426 -6.392 9.110 1.00 96.50 108 GLY A C 1
ATOM 763 O O . GLY A 1 108 ? 9.536 -7.413 9.789 1.00 96.50 108 GLY A O 1
ATOM 764 N N . SER A 1 109 ? 8.840 -5.289 9.597 1.00 97.69 109 SER A N 1
ATOM 765 C CA . SER A 1 109 ? 8.346 -5.127 10.983 1.00 97.69 109 SER A CA 1
ATOM 766 C C . SER A 1 109 ? 7.395 -6.237 11.474 1.00 97.69 109 SER A C 1
ATOM 768 O O . SER A 1 109 ? 7.231 -6.438 12.678 1.00 97.69 109 SER A O 1
ATOM 770 N N . PHE A 1 110 ? 6.761 -6.973 10.556 1.00 98.12 110 PHE A N 1
ATOM 771 C CA . PHE A 1 110 ? 5.874 -8.112 10.834 1.00 98.12 110 PHE A CA 1
ATOM 772 C C . PHE A 1 110 ? 6.499 -9.467 10.457 1.00 98.12 110 PHE A C 1
ATOM 774 O O . PHE A 1 110 ? 5.811 -10.465 10.219 1.00 98.12 110 PHE A O 1
ATOM 781 N N . GLY A 1 111 ? 7.826 -9.510 10.409 1.00 97.88 111 GLY A N 1
ATOM 782 C CA . GLY A 1 111 ? 8.601 -10.621 9.884 1.00 97.88 111 GLY A CA 1
ATOM 783 C C . GLY A 1 111 ? 8.577 -10.679 8.359 1.00 97.88 111 GLY A C 1
ATOM 784 O O . GLY A 1 111 ? 7.774 -10.023 7.693 1.00 97.88 111 GLY A O 1
ATOM 785 N N . TYR A 1 112 ? 9.452 -11.522 7.830 1.00 98.19 112 TYR A N 1
ATOM 786 C CA . TYR A 1 112 ? 9.718 -11.646 6.404 1.00 98.19 112 TYR A CA 1
ATOM 787 C C . TYR A 1 112 ? 8.726 -12.588 5.724 1.00 98.19 112 TYR A C 1
ATOM 789 O O . TYR A 1 112 ? 8.275 -13.583 6.304 1.00 98.19 112 TYR A O 1
ATOM 797 N N . GLY A 1 113 ? 8.387 -12.266 4.485 1.00 97.50 113 GLY A N 1
ATOM 798 C CA . GLY A 1 113 ? 7.764 -13.177 3.549 1.00 97.50 113 GLY A CA 1
ATOM 799 C C . GLY A 1 113 ? 8.737 -14.250 3.065 1.00 97.50 113 GLY A C 1
ATOM 800 O O . GLY A 1 113 ? 9.924 -14.271 3.390 1.00 97.50 113 GLY A O 1
ATOM 801 N N . SER A 1 114 ? 8.190 -15.185 2.297 1.00 96.88 114 SER A N 1
ATOM 802 C CA . SER A 1 114 ? 8.941 -16.264 1.643 1.00 96.88 114 SER A CA 1
ATOM 803 C C . SER A 1 114 ? 8.525 -16.486 0.184 1.00 96.88 114 SER A C 1
ATOM 805 O O . SER A 1 114 ? 8.997 -17.422 -0.459 1.00 96.88 114 SER A O 1
ATOM 807 N N . GLY A 1 115 ? 7.593 -15.668 -0.313 1.00 96.62 115 GLY A N 1
ATOM 808 C CA . GLY A 1 115 ? 7.094 -15.697 -1.686 1.00 96.62 115 GLY A CA 1
ATOM 809 C C . GLY A 1 115 ? 7.808 -14.674 -2.574 1.00 96.62 115 GLY A C 1
ATOM 810 O O . GLY A 1 115 ? 8.833 -14.136 -2.190 1.00 96.62 115 GLY A O 1
ATOM 811 N N . PRO A 1 116 ? 7.289 -14.370 -3.769 1.00 98.31 116 PRO A N 1
ATOM 812 C CA . PRO A 1 116 ? 7.812 -13.255 -4.554 1.00 98.31 116 PRO A CA 1
ATOM 813 C C . PRO A 1 116 ? 7.538 -11.910 -3.863 1.00 98.31 116 PRO A C 1
ATOM 815 O O . PRO A 1 116 ? 6.509 -11.756 -3.200 1.00 98.31 116 PRO A O 1
ATOM 818 N N . VAL A 1 117 ? 8.397 -10.918 -4.091 1.00 98.62 117 VAL A N 1
ATOM 819 C CA . VAL A 1 117 ? 8.023 -9.505 -3.929 1.00 98.62 117 VAL A CA 1
ATOM 820 C C . VAL A 1 117 ? 7.285 -9.107 -5.209 1.00 98.62 117 VAL A C 1
ATOM 822 O O . VAL A 1 117 ? 7.773 -9.341 -6.314 1.00 98.62 117 VAL A O 1
ATOM 825 N N . LEU A 1 118 ? 6.054 -8.613 -5.087 1.00 98.50 118 LEU A N 1
ATOM 826 C CA . LEU A 1 118 ? 5.168 -8.379 -6.234 1.00 98.50 118 LEU A CA 1
ATOM 827 C C . LEU A 1 118 ? 5.009 -6.908 -6.598 1.00 98.50 118 LEU A C 1
ATOM 829 O O . LEU A 1 118 ? 4.699 -6.632 -7.757 1.00 98.50 118 LEU A O 1
ATOM 833 N N . LEU A 1 119 ? 5.194 -6.003 -5.641 1.00 98.50 119 LEU A N 1
ATOM 834 C CA . LEU A 1 119 ? 5.080 -4.561 -5.830 1.00 98.50 119 LEU A CA 1
ATOM 835 C C . LEU A 1 119 ? 6.274 -3.856 -5.188 1.00 98.50 119 LEU A C 1
ATOM 837 O O . LEU A 1 119 ? 6.754 -4.300 -4.145 1.00 98.50 119 LEU A O 1
ATOM 841 N N . ASP A 1 120 ? 6.696 -2.765 -5.816 1.00 98.69 120 ASP A N 1
ATOM 842 C CA . ASP A 1 120 ? 7.821 -1.918 -5.424 1.00 98.69 120 ASP A CA 1
ATOM 843 C C . ASP A 1 120 ? 7.595 -0.482 -5.931 1.00 98.69 120 ASP A C 1
ATOM 845 O O . ASP A 1 120 ? 6.872 -0.295 -6.927 1.00 98.69 120 ASP A O 1
ATOM 849 N N . ASN A 1 121 ? 8.170 0.498 -5.227 1.00 98.38 121 ASN A N 1
ATOM 850 C CA . ASN A 1 121 ? 7.912 1.938 -5.341 1.00 98.38 121 ASN A CA 1
ATOM 851 C C . ASN A 1 121 ? 6.417 2.232 -5.482 1.00 98.38 121 ASN A C 1
ATOM 853 O O . ASN A 1 121 ? 5.965 2.834 -6.466 1.00 98.38 121 ASN A O 1
ATOM 857 N N . VAL A 1 122 ? 5.633 1.713 -4.536 1.00 98.62 122 VAL A N 1
ATOM 858 C CA . VAL A 1 122 ? 4.194 1.971 -4.522 1.00 98.62 122 VAL A CA 1
ATOM 859 C C . VAL A 1 122 ? 3.988 3.450 -4.216 1.00 98.62 122 VAL A C 1
ATOM 861 O O . VAL A 1 122 ? 4.577 3.981 -3.288 1.00 98.62 122 VAL A O 1
ATOM 864 N N . GLY A 1 123 ? 3.192 4.121 -5.045 1.00 98.00 123 GLY A N 1
ATOM 865 C CA . GLY A 1 123 ? 2.907 5.544 -4.901 1.00 98.00 123 GLY A CA 1
ATOM 866 C C . GLY A 1 123 ? 1.427 5.819 -5.096 1.00 98.00 123 GLY A C 1
ATOM 867 O O . GLY A 1 123 ? 0.986 6.151 -6.202 1.00 98.00 123 GLY A O 1
ATOM 868 N N . CYS A 1 124 ? 0.641 5.655 -4.038 1.00 98.25 124 CYS A N 1
ATOM 869 C CA . CYS A 1 124 ? -0.778 5.978 -4.045 1.00 98.25 124 CYS A CA 1
ATOM 870 C C . CYS A 1 124 ? -1.021 7.486 -3.846 1.00 98.25 124 CYS A C 1
ATOM 872 O O . CYS A 1 124 ? -0.371 8.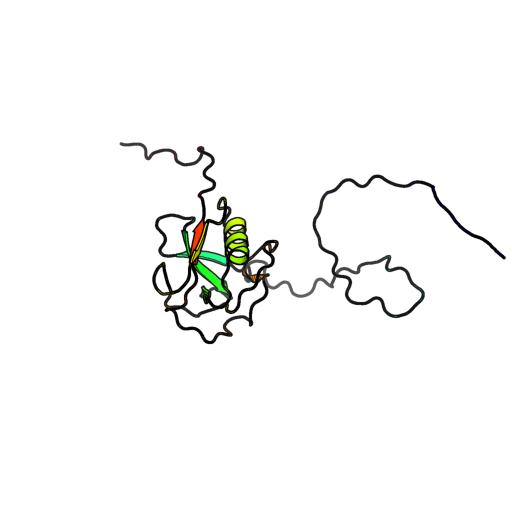166 -3.058 1.00 98.25 124 CYS A O 1
ATOM 874 N N . GLY A 1 125 ? -2.066 8.012 -4.486 1.00 95.56 125 GLY A N 1
ATOM 875 C CA . GLY A 1 125 ? -2.654 9.309 -4.146 1.00 95.56 125 GLY A CA 1
ATOM 876 C C . GLY A 1 125 ? -3.592 9.256 -2.930 1.00 95.56 125 GLY A C 1
ATOM 877 O O . GLY A 1 125 ? -4.042 10.299 -2.456 1.00 95.56 125 GLY A O 1
ATOM 878 N N . GLY A 1 126 ? -3.936 8.054 -2.447 1.00 90.56 126 GLY A N 1
ATOM 879 C CA . GLY A 1 126 ? -4.844 7.801 -1.318 1.00 90.56 126 GLY A CA 1
ATOM 880 C C . GLY A 1 126 ? -6.314 7.606 -1.728 1.00 90.56 126 GLY A C 1
ATOM 881 O O . GLY A 1 126 ? -7.177 7.272 -0.906 1.00 90.56 126 GLY A O 1
ATOM 882 N N . GLY A 1 127 ? -6.641 7.783 -3.010 1.00 92.12 127 GLY A N 1
ATOM 883 C CA . GLY A 1 127 ? -7.999 7.704 -3.571 1.00 92.12 127 GLY A CA 1
ATOM 884 C C . GLY A 1 127 ? -8.337 6.374 -4.255 1.00 92.12 127 GLY A C 1
ATOM 885 O O . GLY A 1 127 ? -9.499 6.117 -4.563 1.00 92.12 127 GLY A O 1
ATOM 886 N N . GLU A 1 128 ? -7.341 5.520 -4.461 1.00 97.56 128 GLU A 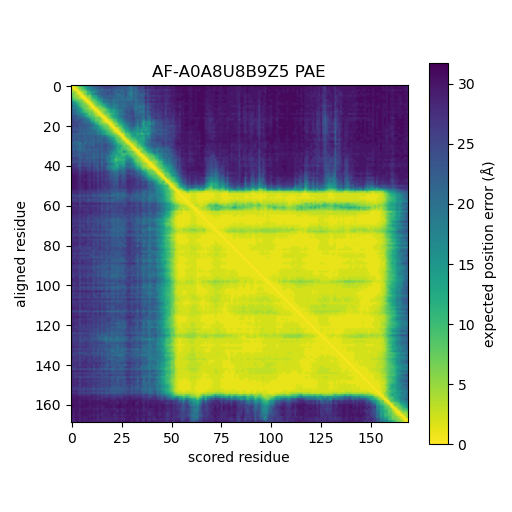N 1
ATOM 887 C CA . GLU A 1 128 ? -7.414 4.289 -5.242 1.00 97.56 128 GLU A CA 1
ATOM 888 C C . GLU A 1 128 ? -8.271 3.209 -4.571 1.00 97.56 128 GLU A C 1
ATO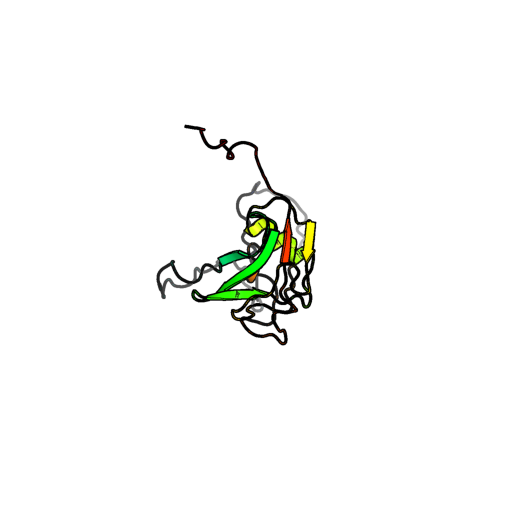M 890 O O . GLU A 1 128 ? -8.219 2.991 -3.360 1.00 97.56 128 GLU A O 1
ATOM 895 N N . ALA A 1 129 ? -9.078 2.483 -5.345 1.00 94.69 129 ALA A N 1
ATOM 896 C CA . ALA A 1 129 ? -9.924 1.430 -4.783 1.00 94.69 129 ALA A CA 1
ATOM 897 C C . ALA A 1 129 ? -9.105 0.231 -4.279 1.00 94.69 129 ALA A C 1
ATOM 899 O O . ALA A 1 129 ? -9.530 -0.454 -3.343 1.00 94.69 129 ALA A O 1
ATOM 900 N N . ARG A 1 130 ? -7.957 -0.036 -4.911 1.00 96.19 130 ARG A N 1
ATOM 901 C CA . ARG A 1 130 ? -7.065 -1.146 -4.583 1.00 96.19 130 ARG A CA 1
ATOM 902 C C . ARG A 1 130 ? -5.617 -0.691 -4.614 1.00 96.19 130 ARG A C 1
ATOM 904 O O . ARG A 1 130 ? -5.253 0.140 -5.435 1.00 96.19 130 ARG A O 1
ATOM 911 N N . LEU A 1 131 ? -4.780 -1.327 -3.799 1.00 97.88 131 LEU A N 1
ATOM 912 C CA . LEU A 1 131 ? -3.336 -1.082 -3.789 1.00 97.88 131 LEU A CA 1
ATOM 913 C C . LEU A 1 131 ? -2.692 -1.345 -5.161 1.00 97.88 131 LEU A C 1
ATOM 915 O O . LEU A 1 131 ? -1.805 -0.624 -5.591 1.00 97.88 131 LEU A O 1
ATOM 919 N N . ALA A 1 132 ? -3.202 -2.349 -5.877 1.00 96.12 132 ALA A N 1
ATOM 920 C CA . ALA A 1 132 ? -2.770 -2.703 -7.228 1.00 96.12 132 ALA A CA 1
ATOM 921 C C . ALA A 1 132 ? -3.145 -1.670 -8.312 1.00 96.12 132 ALA A C 1
ATOM 923 O O . ALA A 1 132 ? -2.724 -1.828 -9.453 1.00 96.12 132 ALA A O 1
ATOM 924 N N . ASP A 1 133 ? -3.971 -0.669 -7.984 1.00 96.19 133 ASP A N 1
ATOM 925 C CA . ASP A 1 133 ? -4.347 0.409 -8.905 1.00 96.19 133 ASP A CA 1
ATOM 926 C C . ASP A 1 133 ? -3.449 1.654 -8.727 1.00 96.19 133 ASP A C 1
ATOM 928 O O . ASP A 1 133 ? -3.544 2.590 -9.523 1.00 96.19 133 ASP A O 1
ATOM 932 N N . CYS A 1 134 ? -2.601 1.686 -7.690 1.00 97.19 134 CYS A N 1
ATOM 933 C CA . CYS A 1 134 ? -1.633 2.758 -7.463 1.00 97.19 134 CYS A CA 1
ATOM 934 C C . CYS A 1 134 ? -0.457 2.667 -8.444 1.00 97.19 134 CYS A C 1
ATOM 936 O O . CYS A 1 134 ? -0.234 1.633 -9.078 1.00 97.19 134 CYS A O 1
ATOM 938 N N . PHE A 1 135 ? 0.326 3.744 -8.558 1.00 97.94 135 PHE A N 1
ATOM 939 C CA . PHE A 1 135 ? 1.605 3.659 -9.260 1.00 97.94 135 PHE A CA 1
ATOM 940 C C . PHE A 1 135 ? 2.511 2.620 -8.579 1.00 97.94 135 PHE A C 1
ATOM 942 O O . PHE A 1 135 ? 2.511 2.514 -7.356 1.00 97.94 135 PHE A O 1
ATOM 949 N N . HIS A 1 136 ? 3.252 1.860 -9.385 1.00 97.69 136 HIS A N 1
ATOM 950 C CA . HIS A 1 136 ? 4.277 0.902 -8.967 1.00 97.69 136 HIS A CA 1
ATOM 951 C C . HIS A 1 136 ? 5.165 0.559 -10.179 1.00 97.69 136 HIS A C 1
ATOM 953 O O . HIS A 1 136 ? 4.723 0.699 -11.326 1.00 97.69 136 HIS A O 1
ATOM 959 N N . LEU A 1 137 ? 6.379 0.032 -9.974 1.00 96.81 137 LEU A N 1
ATOM 960 C CA . LEU A 1 137 ? 7.319 -0.279 -11.076 1.00 96.81 137 LEU A CA 1
ATOM 961 C C . LEU A 1 137 ? 6.833 -1.360 -12.060 1.00 96.81 137 LEU A C 1
ATOM 963 O O . LEU A 1 137 ? 7.336 -1.478 -13.179 1.00 96.81 137 LEU A O 1
ATOM 967 N N . GLY A 1 138 ? 5.835 -2.142 -11.654 1.00 95.81 138 GLY A N 1
ATOM 968 C CA . GLY A 1 138 ? 5.275 -3.251 -12.420 1.00 95.81 138 GLY A CA 1
ATOM 969 C C . GLY A 1 138 ? 5.353 -4.549 -11.626 1.00 95.81 138 GLY A C 1
ATOM 970 O O . GLY A 1 138 ? 6.158 -4.688 -10.712 1.00 95.81 138 GLY A O 1
ATOM 971 N N . TRP A 1 139 ? 4.502 -5.516 -11.965 1.00 96.75 139 TRP A N 1
ATOM 972 C CA . TRP A 1 139 ? 4.411 -6.770 -11.218 1.00 96.75 139 TRP A CA 1
ATOM 973 C C . TRP A 1 139 ? 5.734 -7.539 -11.200 1.00 96.75 139 TRP A C 1
ATOM 975 O O . TRP A 1 139 ? 6.233 -7.937 -12.253 1.00 96.75 139 TRP A O 1
ATOM 985 N N . GLY A 1 140 ? 6.262 -7.782 -9.999 1.00 96.50 140 GLY A N 1
ATOM 986 C CA . GLY A 1 140 ? 7.515 -8.510 -9.789 1.00 96.50 140 GLY A CA 1
ATOM 987 C C . GLY A 1 140 ? 8.772 -7.761 -10.237 1.00 96.50 140 GLY A C 1
ATOM 988 O O . GLY A 1 140 ? 9.841 -8.363 -10.267 1.00 96.50 140 GLY A O 1
ATOM 989 N N . GLN A 1 141 ? 8.659 -6.479 -10.595 1.00 98.25 141 GLN A N 1
ATOM 990 C CA . GLN A 1 141 ? 9.810 -5.621 -10.858 1.00 98.25 141 GLN A CA 1
ATOM 991 C C . GLN A 1 141 ? 10.199 -4.932 -9.560 1.00 98.25 141 GLN A C 1
ATOM 993 O O . GLN A 1 141 ? 9.461 -4.075 -9.085 1.00 98.25 141 GLN A O 1
ATOM 998 N N . HIS A 1 142 ? 11.327 -5.346 -8.991 1.00 98.12 142 HIS A N 1
ATOM 999 C CA . HIS A 1 142 ? 11.834 -4.821 -7.732 1.00 98.12 142 HIS A CA 1
ATOM 1000 C C . HIS A 1 142 ? 13.345 -5.036 -7.618 1.00 98.12 142 HIS A C 1
ATOM 1002 O O . HIS A 1 142 ? 13.919 -5.896 -8.296 1.00 98.12 142 HIS A O 1
ATOM 1008 N N . ASN A 1 143 ? 13.989 -4.292 -6.727 1.00 97.81 143 ASN A N 1
ATOM 1009 C CA . ASN A 1 143 ? 15.372 -4.527 -6.286 1.00 97.81 143 ASN A CA 1
ATOM 1010 C C . ASN A 1 143 ? 15.458 -5.005 -4.823 1.00 97.81 143 ASN A C 1
ATOM 1012 O O . ASN A 1 143 ? 16.561 -5.246 -4.334 1.00 97.81 143 ASN A O 1
ATOM 1016 N N . CYS A 1 144 ? 14.315 -5.197 -4.164 1.00 98.38 144 CYS A N 1
ATOM 1017 C CA . CYS A 1 144 ? 14.253 -5.503 -2.739 1.00 98.38 144 CYS A CA 1
ATOM 1018 C C . CYS A 1 144 ? 14.423 -6.987 -2.384 1.00 98.38 144 CYS A C 1
ATOM 1020 O O . CYS A 1 144 ? 14.111 -7.887 -3.173 1.00 98.38 144 CYS A O 1
ATOM 1022 N N . GLY A 1 145 ? 14.841 -7.247 -1.145 1.00 98.44 145 GLY 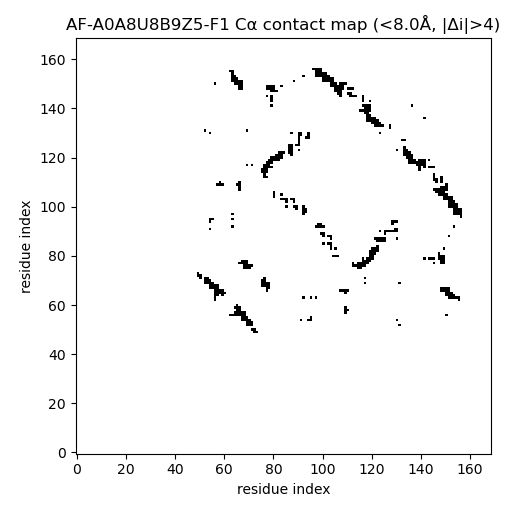A N 1
ATOM 1023 C CA . GLY A 1 145 ? 14.718 -8.543 -0.470 1.00 98.44 145 GLY A CA 1
ATOM 1024 C C . GLY A 1 145 ? 13.751 -8.469 0.715 1.00 98.44 145 GLY A C 1
ATOM 1025 O O . GLY A 1 145 ? 13.485 -7.395 1.231 1.00 98.44 145 GLY A O 1
ATOM 1026 N N . HIS A 1 146 ? 13.276 -9.602 1.243 1.00 98.62 146 HIS A N 1
ATOM 1027 C CA . HIS A 1 146 ? 12.215 -9.613 2.274 1.00 98.62 146 HIS A CA 1
ATOM 1028 C C . HIS A 1 146 ? 12.506 -8.893 3.599 1.00 98.62 146 HIS A C 1
ATOM 1030 O O . HIS A 1 146 ? 11.593 -8.673 4.395 1.00 98.62 146 HIS A O 1
ATOM 1036 N N . HIS A 1 147 ? 13.755 -8.508 3.858 1.00 98.38 147 HIS A N 1
ATOM 1037 C CA . HIS A 1 147 ? 14.063 -7.581 4.944 1.00 98.38 147 HIS A CA 1
ATOM 1038 C C . HIS A 1 147 ? 13.429 -6.190 4.775 1.00 98.38 147 HIS A C 1
ATOM 1040 O O . HIS A 1 147 ? 13.373 -5.457 5.752 1.00 98.38 147 HIS A O 1
ATOM 1046 N N . GLU A 1 148 ? 12.918 -5.878 3.583 1.00 98.69 148 GLU A N 1
ATOM 1047 C CA . GLU A 1 148 ? 12.260 -4.631 3.172 1.00 98.69 148 GLU A CA 1
ATOM 1048 C C . GLU A 1 148 ? 10.749 -4.842 2.966 1.00 98.69 148 GLU A C 1
ATOM 1050 O O . GLU A 1 148 ? 10.078 -4.060 2.307 1.00 98.69 148 GLU A O 1
ATOM 1055 N N . ASP A 1 149 ? 10.169 -5.933 3.481 1.00 98.81 149 ASP A N 1
ATOM 1056 C CA . ASP A 1 149 ? 8.732 -6.147 3.321 1.00 98.81 149 ASP A CA 1
ATOM 1057 C C . ASP A 1 149 ? 7.923 -5.095 4.101 1.00 98.81 149 ASP A C 1
ATOM 1059 O O . ASP A 1 149 ? 8.040 -4.955 5.328 1.00 98.81 149 ASP A O 1
ATOM 1063 N N . ALA A 1 150 ? 7.023 -4.427 3.389 1.00 98.88 150 ALA A N 1
ATOM 1064 C CA . ALA A 1 150 ? 6.137 -3.405 3.906 1.00 98.88 150 ALA A CA 1
ATOM 1065 C C . ALA A 1 150 ? 4.980 -3.977 4.741 1.00 98.88 150 ALA A C 1
ATOM 1067 O O . ALA A 1 150 ? 4.474 -5.090 4.550 1.00 98.88 150 ALA A O 1
ATOM 1068 N N . GLY A 1 151 ? 4.499 -3.170 5.681 1.00 98.62 151 GLY A N 1
ATOM 1069 C CA . GLY A 1 151 ? 3.379 -3.499 6.552 1.00 98.62 151 GLY A CA 1
ATOM 1070 C C . GLY A 1 151 ? 2.521 -2.290 6.894 1.00 98.62 151 GLY A C 1
ATOM 1071 O O . GLY A 1 151 ? 2.833 -1.151 6.543 1.00 98.62 151 GLY A O 1
ATOM 1072 N N . VAL A 1 152 ? 1.431 -2.542 7.616 1.00 98.69 152 VAL A N 1
ATOM 1073 C CA . VAL A 1 152 ? 0.537 -1.496 8.121 1.00 98.69 152 VAL A CA 1
ATOM 1074 C C . VAL A 1 152 ? 0.080 -1.762 9.548 1.00 98.69 152 VAL A C 1
ATOM 1076 O O . VAL A 1 152 ? -0.047 -2.906 10.001 1.00 98.69 152 VAL A O 1
ATOM 1079 N N . ILE A 1 153 ? -0.250 -0.677 10.242 1.00 97.81 153 ILE A N 1
ATOM 1080 C CA . ILE A 1 153 ? -1.047 -0.687 11.469 1.00 97.81 153 ILE A CA 1
ATOM 1081 C C . ILE A 1 153 ? -2.277 0.171 11.207 1.00 97.81 153 ILE A C 1
ATOM 1083 O O . ILE A 1 153 ? -2.151 1.338 10.839 1.00 97.81 153 ILE A O 1
ATOM 1087 N N . LEU A 1 154 ? -3.462 -0.397 11.403 1.00 96.81 154 LEU A N 1
ATOM 1088 C CA . LEU A 1 154 ? -4.741 0.257 11.155 1.00 96.81 154 LEU A CA 1
ATOM 1089 C C . LEU A 1 154 ? -5.620 0.160 12.406 1.00 96.81 154 LEU A C 1
ATOM 1091 O O . LEU A 1 154 ? -5.436 -0.719 13.252 1.00 96.81 154 LEU A O 1
ATOM 1095 N N . THR A 1 155 ? -6.610 1.039 12.521 1.00 93.88 155 THR A N 1
ATOM 1096 C CA . THR A 1 155 ? -7.664 0.866 13.524 1.00 93.88 155 THR A CA 1
ATOM 1097 C C . THR A 1 155 ? -8.640 -0.223 13.088 1.00 93.88 155 THR A C 1
ATOM 1099 O O . THR A 1 155 ? -8.886 -0.448 11.899 1.00 93.88 155 THR A O 1
ATOM 1102 N N . PHE A 1 156 ? -9.229 -0.907 14.063 1.00 87.88 156 PHE A N 1
ATOM 1103 C CA . PHE A 1 156 ? -10.355 -1.794 13.807 1.00 87.88 156 PHE A CA 1
ATOM 1104 C C . PHE A 1 156 ? -11.622 -0.955 13.655 1.00 87.88 156 PHE A C 1
ATOM 1106 O O . PHE A 1 156 ? -11.984 -0.218 14.572 1.00 87.88 156 PHE A O 1
ATOM 1113 N N . ASN A 1 157 ? -12.331 -1.104 12.535 1.00 79.56 157 ASN A N 1
ATOM 1114 C CA . ASN A 1 157 ? -13.667 -0.530 12.375 1.00 79.56 157 ASN A CA 1
ATOM 1115 C C . ASN A 1 157 ? -14.709 -1.451 13.029 1.00 79.56 157 ASN A C 1
ATOM 1117 O O . ASN A 1 157 ? -15.566 -2.037 12.372 1.00 79.56 157 ASN A O 1
ATOM 1121 N N . GLY A 1 158 ? -14.561 -1.679 14.333 1.00 63.75 158 GLY A N 1
ATOM 1122 C CA . GLY A 1 158 ? -15.495 -2.486 15.102 1.00 63.75 158 GLY A CA 1
ATOM 1123 C C . GLY A 1 158 ? -16.747 -1.680 15.418 1.00 63.75 158 GLY A C 1
ATOM 1124 O O . GLY A 1 158 ? -16.812 -1.032 16.460 1.00 63.75 158 GLY A O 1
ATOM 1125 N N . SER A 1 159 ? -17.774 -1.759 14.571 1.00 57.28 159 SER A N 1
ATOM 1126 C CA . SER A 1 159 ? -19.132 -1.651 15.097 1.00 57.28 159 SER A CA 1
ATOM 1127 C C . SER A 1 159 ? -19.335 -2.843 16.040 1.00 57.28 159 SER A C 1
ATOM 1129 O O . SER A 1 159 ? -19.026 -3.987 15.711 1.00 57.28 159 SER A O 1
ATOM 1131 N N . TYR A 1 160 ? -19.787 -2.577 17.261 1.00 52.94 160 TYR A N 1
ATOM 1132 C CA . TYR A 1 160 ? -19.866 -3.527 18.378 1.00 52.94 160 TYR A CA 1
ATOM 1133 C C . TYR A 1 160 ? -20.927 -4.643 18.189 1.00 52.94 160 TYR A C 1
ATOM 1135 O O . TYR A 1 160 ? -21.571 -5.051 19.149 1.00 52.94 160 TYR A O 1
ATOM 1143 N N . GLN A 1 161 ? -21.175 -5.123 16.964 1.00 51.72 161 GLN A N 1
ATOM 1144 C CA . GLN A 1 161 ? -22.251 -6.075 16.654 1.00 51.72 161 GLN A CA 1
ATOM 1145 C C . GLN A 1 161 ? -21.802 -7.435 16.106 1.00 51.72 161 GLN A C 1
ATOM 1147 O O . GLN A 1 161 ? -22.661 -8.244 15.766 1.00 51.72 161 GLN A O 1
ATOM 1152 N N . GLN A 1 162 ? -20.504 -7.757 16.070 1.00 60.22 162 GLN A N 1
ATOM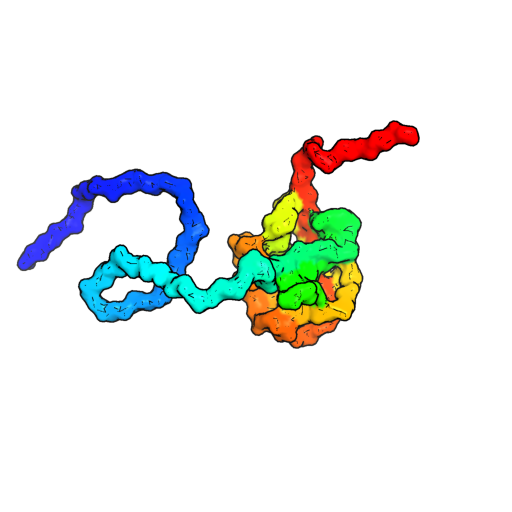 1153 C CA . GLN A 1 162 ? -20.086 -9.088 15.597 1.00 60.22 162 GLN A CA 1
ATOM 1154 C C . GLN A 1 162 ? -18.937 -9.741 16.368 1.00 60.22 162 GLN A C 1
ATOM 1156 O O . GLN A 1 162 ? -18.194 -10.554 15.832 1.00 60.22 162 GLN A O 1
ATOM 1161 N N . MET A 1 163 ? -18.841 -9.445 17.662 1.00 48.97 163 MET A N 1
ATOM 1162 C CA . MET A 1 163 ? -18.184 -10.328 18.626 1.00 48.97 163 MET A CA 1
ATOM 1163 C C . MET A 1 163 ? -19.244 -10.780 19.624 1.00 48.97 163 MET A C 1
ATOM 1165 O O . MET A 1 163 ? -19.373 -10.232 20.714 1.00 48.97 163 MET A O 1
ATOM 1169 N N . SER A 1 164 ? -20.066 -11.752 19.227 1.00 57.53 164 SER A N 1
ATOM 1170 C CA . SER A 1 164 ? -20.741 -12.568 20.232 1.00 57.53 164 SER A CA 1
ATOM 1171 C C . SER A 1 164 ? -19.641 -13.316 20.995 1.00 57.53 164 SER A C 1
ATOM 1173 O O . SER A 1 164 ? -18.823 -13.968 20.339 1.00 57.53 164 SER A O 1
ATOM 1175 N N . PRO A 1 165 ? -19.557 -13.212 22.332 1.00 66.44 165 PRO A N 1
ATOM 1176 C CA . PRO A 1 165 ? -18.637 -14.046 23.096 1.00 66.44 165 PRO A CA 1
ATOM 1177 C C . PRO A 1 165 ? -18.943 -15.531 22.824 1.00 66.44 165 PRO A C 1
ATOM 1179 O O . PRO A 1 165 ? -20.104 -15.867 22.551 1.00 66.44 165 PRO A O 1
ATOM 1182 N N . PRO A 1 166 ? -17.935 -16.424 22.858 1.00 62.94 166 PRO A N 1
ATOM 1183 C CA . PRO A 1 166 ? -18.189 -17.856 22.780 1.00 62.94 166 PRO A CA 1
ATOM 1184 C C . PRO A 1 166 ? -19.159 -18.234 23.903 1.00 62.94 166 PRO A C 1
ATOM 1186 O O . PRO A 1 166 ? -18.980 -17.815 25.046 1.00 62.94 166 PRO A O 1
ATOM 1189 N N . ARG A 1 167 ? -20.221 -18.978 23.570 1.00 67.12 167 ARG A N 1
ATOM 1190 C CA . ARG A 1 167 ? -21.049 -19.607 24.600 1.00 67.12 167 ARG A CA 1
ATOM 1191 C C . ARG A 1 167 ? -20.154 -20.600 25.332 1.00 67.12 167 ARG A C 1
AT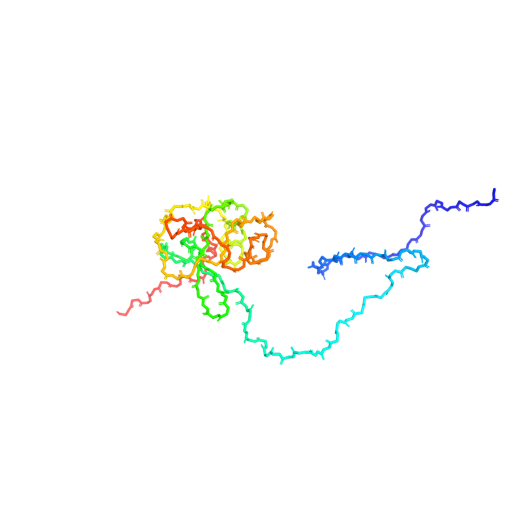OM 1193 O O . ARG A 1 167 ? -19.638 -21.517 24.701 1.00 67.12 167 ARG A O 1
ATOM 1200 N N . GLU A 1 168 ? -19.949 -20.375 26.621 1.00 53.38 168 GLU A N 1
ATOM 1201 C CA . GLU A 1 168 ? -19.438 -21.399 27.523 1.00 53.38 168 GLU A CA 1
ATOM 1202 C C . GLU A 1 168 ? -20.513 -22.501 27.610 1.00 53.38 168 GLU A C 1
ATOM 1204 O O . GLU A 1 168 ? -21.657 -22.213 27.973 1.00 53.38 168 GLU A O 1
ATOM 1209 N N . GLU A 1 169 ? -20.166 -23.722 27.187 1.00 62.69 169 GLU A N 1
ATOM 1210 C CA . GLU A 1 169 ? -20.855 -24.973 27.552 1.00 62.69 169 GLU A CA 1
ATOM 1211 C C . GLU A 1 169 ? -20.089 -25.662 28.683 1.00 62.69 169 GLU A C 1
ATOM 1213 O O . GLU A 1 169 ? -18.836 -25.682 28.614 1.00 62.69 169 GLU A O 1
#

Secondary structure (DSSP, 8-state):
----------------------------SSS-----PPPPP------SSS---EEEEES-SSTTEEEEEEEETTEEEEEB-TT--HHHHHHHHHHHT-S-EEEEE-TTTT----S-EEE-S-B--S--SSGGGSB-S-TT-----GGGB-EEEE-----TTS-PPPPP-

Mean predicted aligned error: 15.37 Å

Organism: Geospiza parvula (NCBI:txid87175)

Nearest PDB structures (foldseek):
  8j8t-assembly2_B  TM=9.915E-01  e=7.960E-16  Homo sapiens
  6san-assembly1_B  TM=9.761E-01  e=8.993E-16  Homo sapiens
  8h7j-assembly1_A  TM=9.694E-01  e=1.378E-15  Sus scrofa
  6sa4-assembly1_A  TM=9.718E-01  e=3.235E-15  Homo sapiens
  1by2-assembly1_A  TM=9.879E-01  e=1.485E-14  Homo sapiens

Radius of gyration: 22.81 Å; Cα contacts (8 Å, |Δi|>4): 290; chains: 1; bounding box: 48×67×64 Å